Protein AF-A0A2J8WBK5-F1 (afdb_monomer_lite)

Structure (mmCIF, N/CA/C/O backbone):
data_AF-A0A2J8WBK5-F1
#
_entry.id   AF-A0A2J8WBK5-F1
#
loop_
_atom_site.group_PDB
_atom_site.id
_atom_site.type_symbol
_atom_site.label_atom_id
_atom_site.label_alt_id
_atom_site.label_comp_id
_atom_site.label_asym_id
_atom_site.label_entity_id
_atom_site.label_seq_id
_atom_site.pdbx_PDB_ins_code
_atom_site.Cartn_x
_atom_site.Cartn_y
_atom_site.Cartn_z
_atom_site.occupancy
_atom_site.B_iso_or_equiv
_atom_site.auth_seq_id
_atom_site.auth_comp_id
_atom_site.auth_asym_id
_atom_site.auth_atom_id
_atom_site.pdbx_PDB_model_num
ATOM 1 N N . ALA A 1 1 ? 23.455 -4.143 -24.334 1.00 66.00 1 ALA A N 1
ATOM 2 C CA . ALA A 1 1 ? 22.444 -4.029 -23.262 1.00 66.00 1 ALA A CA 1
ATOM 3 C C . ALA A 1 1 ? 21.083 -3.566 -23.797 1.00 66.00 1 ALA A C 1
ATOM 5 O O . ALA A 1 1 ? 20.117 -4.299 -23.649 1.00 66.00 1 ALA A O 1
ATOM 6 N N . THR A 1 2 ? 21.000 -2.435 -24.509 1.00 80.19 2 THR A N 1
ATOM 7 C CA . THR A 1 2 ? 19.739 -1.813 -24.980 1.00 80.19 2 THR A CA 1
ATOM 8 C C . THR A 1 2 ? 18.815 -2.737 -25.782 1.00 80.19 2 THR A C 1
ATOM 10 O O . THR A 1 2 ? 17.613 -2.763 -25.552 1.00 80.19 2 THR A O 1
ATOM 13 N N . LYS A 1 3 ? 19.364 -3.567 -26.679 1.00 88.88 3 LYS A N 1
ATOM 14 C CA . LYS A 1 3 ? 18.557 -4.501 -27.483 1.00 88.88 3 LYS A CA 1
ATOM 15 C C . LYS A 1 3 ? 17.889 -5.600 -26.646 1.00 88.88 3 LYS A C 1
ATOM 17 O O . LYS A 1 3 ? 16.757 -5.962 -26.932 1.00 88.88 3 LYS A O 1
ATOM 22 N N . LEU A 1 4 ? 18.562 -6.106 -25.607 1.00 87.31 4 LEU A N 1
ATOM 23 C CA . LEU A 1 4 ? 17.969 -7.091 -24.692 1.00 87.31 4 LEU A CA 1
ATOM 24 C C . LEU A 1 4 ? 16.871 -6.459 -23.833 1.00 87.31 4 LEU A C 1
ATOM 26 O O . LEU A 1 4 ? 15.866 -7.106 -23.574 1.00 87.31 4 LEU A O 1
ATOM 30 N N . ASN A 1 5 ? 17.046 -5.199 -23.431 1.00 84.56 5 ASN A N 1
ATOM 31 C CA . ASN A 1 5 ? 16.030 -4.467 -22.682 1.00 84.56 5 ASN A CA 1
ATOM 32 C C . ASN A 1 5 ? 14.744 -4.291 -23.518 1.00 84.56 5 ASN A C 1
ATOM 34 O O . ASN A 1 5 ? 13.660 -4.615 -23.055 1.00 84.56 5 ASN A O 1
ATOM 38 N N . ILE A 1 6 ? 14.860 -3.928 -24.798 1.00 90.69 6 ILE A N 1
ATOM 39 C CA . ILE A 1 6 ? 13.693 -3.860 -25.695 1.00 90.69 6 ILE A CA 1
ATOM 40 C C . ILE A 1 6 ? 13.031 -5.239 -25.856 1.00 90.69 6 ILE A C 1
ATOM 42 O O . ILE A 1 6 ? 11.810 -5.352 -25.791 1.00 90.69 6 ILE A O 1
ATOM 46 N N . LEU A 1 7 ? 13.830 -6.298 -26.026 1.00 92.31 7 LEU A N 1
ATOM 47 C CA . LEU A 1 7 ? 13.306 -7.659 -26.167 1.00 92.31 7 LEU A CA 1
ATOM 48 C C . LEU A 1 7 ? 12.566 -8.136 -24.911 1.00 92.31 7 LEU A C 1
ATOM 50 O O . LEU A 1 7 ? 11.526 -8.773 -25.045 1.00 92.31 7 LEU A O 1
ATOM 54 N N . VAL A 1 8 ? 13.059 -7.826 -23.705 1.00 90.81 8 VAL A N 1
ATOM 55 C CA . VAL A 1 8 ? 12.383 -8.233 -22.462 1.00 90.81 8 VAL A CA 1
ATOM 56 C C . VAL A 1 8 ? 11.050 -7.511 -22.298 1.00 90.81 8 VAL A C 1
ATOM 58 O O . VAL A 1 8 ? 10.067 -8.136 -21.908 1.00 90.81 8 VAL A O 1
ATOM 61 N N . GLN A 1 9 ? 10.990 -6.229 -22.668 1.00 92.00 9 GLN A N 1
ATOM 62 C CA . GLN A 1 9 ? 9.743 -5.473 -22.627 1.00 92.00 9 GLN A CA 1
ATOM 63 C C . GLN A 1 9 ? 8.703 -6.047 -23.592 1.00 92.00 9 GLN A C 1
ATOM 65 O O . GLN A 1 9 ? 7.560 -6.263 -23.205 1.00 92.00 9 GLN A O 1
ATOM 70 N N . GLN A 1 10 ? 9.114 -6.374 -24.820 1.00 92.25 10 GLN A N 1
ATOM 71 C CA . GLN A 1 10 ? 8.227 -6.970 -25.822 1.00 92.25 10 GLN A CA 1
ATOM 72 C C . GLN A 1 10 ? 7.771 -8.385 -25.450 1.00 92.25 10 GLN A C 1
ATOM 74 O O . GLN A 1 10 ? 6.619 -8.735 -25.675 1.00 92.25 10 GLN A O 1
ATOM 79 N N . HIS A 1 11 ? 8.662 -9.206 -24.890 1.00 95.31 11 HIS A N 1
ATOM 80 C CA . HIS A 1 11 ? 8.359 -10.604 -24.579 1.00 95.31 11 HIS A CA 1
ATOM 81 C C . HIS A 1 11 ? 7.411 -10.760 -23.381 1.00 95.31 11 HIS A C 1
ATOM 83 O O . HIS A 1 11 ? 6.650 -11.722 -23.325 1.00 95.31 11 HIS A O 1
ATOM 89 N N . PHE A 1 12 ? 7.469 -9.839 -22.416 1.00 93.06 12 PHE A N 1
ATOM 90 C CA . PHE A 1 12 ? 6.688 -9.909 -21.175 1.00 93.06 12 PHE A CA 1
ATOM 91 C C . PHE A 1 12 ? 5.622 -8.817 -21.057 1.00 93.06 12 PHE A C 1
ATOM 93 O O . PHE A 1 12 ? 5.112 -8.596 -19.961 1.00 93.06 12 PHE A O 1
ATOM 100 N N . ASP A 1 13 ? 5.290 -8.139 -22.161 1.00 94.75 13 ASP A N 1
ATOM 101 C CA . ASP A 1 13 ? 4.281 -7.076 -22.178 1.00 94.75 13 ASP A CA 1
ATOM 102 C C . ASP A 1 13 ? 4.541 -5.989 -21.117 1.00 94.75 13 ASP A C 1
ATOM 104 O O . ASP A 1 13 ? 3.637 -5.518 -20.420 1.00 94.75 13 ASP A O 1
ATOM 108 N N . LEU A 1 14 ? 5.807 -5.595 -20.968 1.00 94.31 14 LEU A N 1
ATOM 109 C CA . LEU A 1 14 ? 6.201 -4.586 -19.992 1.00 94.31 14 LEU A CA 1
ATOM 110 C C . LEU A 1 14 ? 6.074 -3.183 -20.581 1.00 94.31 14 LEU A C 1
ATOM 112 O O . LEU A 1 14 ? 6.339 -2.951 -21.760 1.00 94.31 14 LEU A O 1
ATOM 116 N N . ALA A 1 15 ? 5.724 -2.243 -19.717 1.00 92.06 15 ALA A N 1
ATOM 117 C CA . ALA A 1 15 ? 5.858 -0.819 -19.939 1.00 92.06 15 ALA A CA 1
ATOM 118 C C . ALA A 1 15 ? 6.908 -0.235 -18.990 1.00 92.06 15 ALA A C 1
ATOM 120 O O . ALA A 1 15 ? 7.298 -0.863 -18.001 1.00 92.06 15 ALA A O 1
ATOM 121 N N . SER A 1 16 ? 7.356 0.972 -19.319 1.00 92.44 16 SER A N 1
ATOM 122 C CA . SER A 1 16 ? 8.332 1.721 -18.545 1.00 92.44 16 SER A CA 1
ATOM 123 C C . SER A 1 16 ? 7.705 3.001 -18.001 1.00 92.44 16 SER A C 1
ATOM 125 O O . SER A 1 16 ? 7.102 3.763 -18.757 1.00 92.44 16 SER A O 1
ATOM 127 N N . THR A 1 17 ? 7.878 3.246 -16.704 1.00 92.56 17 THR A N 1
ATOM 128 C CA . THR A 1 17 ? 7.559 4.518 -16.052 1.00 92.56 17 THR A CA 1
ATOM 129 C C . THR A 1 17 ? 8.840 5.164 -15.556 1.00 92.56 17 THR A C 1
ATOM 131 O O . THR A 1 17 ? 9.572 4.572 -14.762 1.00 92.56 17 THR A O 1
ATOM 134 N N . THR A 1 18 ? 9.070 6.413 -15.951 1.00 93.56 18 THR A N 1
ATOM 135 C CA . THR A 1 18 ? 10.167 7.225 -15.419 1.00 93.56 18 THR A CA 1
ATOM 136 C C . THR A 1 18 ? 9.657 8.120 -14.300 1.00 93.56 18 THR A C 1
ATOM 138 O O . THR A 1 18 ? 8.820 8.996 -14.520 1.00 93.56 18 THR A O 1
ATOM 141 N N . ILE A 1 19 ? 10.179 7.922 -13.094 1.00 90.31 19 ILE A N 1
ATOM 142 C CA . ILE A 1 19 ? 9.956 8.823 -11.966 1.00 90.31 19 ILE A CA 1
ATOM 143 C C . ILE A 1 19 ? 10.997 9.924 -12.062 1.00 90.31 19 ILE A C 1
ATOM 145 O O . ILE A 1 19 ? 12.185 9.666 -11.886 1.00 90.31 19 ILE A O 1
ATOM 149 N N . THR A 1 20 ? 10.545 11.137 -12.351 1.00 91.31 20 THR A N 1
ATOM 150 C CA . THR A 1 20 ? 11.432 12.285 -12.544 1.00 91.31 20 THR A CA 1
ATOM 151 C C . THR A 1 20 ? 11.586 13.123 -11.285 1.00 91.31 20 THR A C 1
ATOM 153 O O . THR A 1 20 ? 10.698 13.117 -10.430 1.00 91.31 20 THR A O 1
ATOM 156 N N . ASN A 1 21 ? 12.626 13.953 -11.239 1.00 87.44 21 ASN A N 1
ATOM 157 C CA . ASN A 1 21 ? 12.798 14.989 -10.215 1.00 87.44 21 ASN A CA 1
ATOM 158 C C . ASN A 1 21 ? 12.878 14.457 -8.775 1.00 87.44 21 ASN A C 1
ATOM 160 O O . ASN A 1 21 ? 12.369 15.086 -7.847 1.00 87.44 21 ASN A O 1
ATOM 164 N N . ILE A 1 22 ? 13.530 13.311 -8.572 1.00 84.75 22 ILE A N 1
ATOM 165 C CA . ILE A 1 22 ? 13.762 12.762 -7.234 1.00 84.75 22 ILE A CA 1
ATOM 166 C C . ILE A 1 22 ? 14.864 13.591 -6.557 1.00 84.75 22 ILE A C 1
ATOM 168 O O . ILE A 1 22 ? 16.003 13.569 -7.034 1.00 84.75 22 ILE A O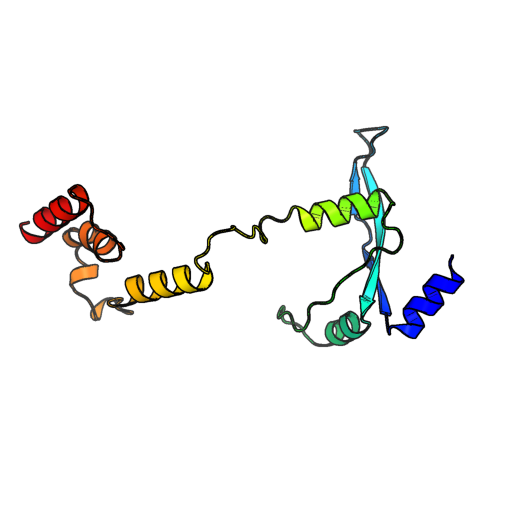 1
ATOM 172 N N . PRO A 1 23 ? 14.571 14.312 -5.456 1.00 82.06 23 PRO A N 1
ATOM 173 C CA . PRO A 1 23 ? 15.565 15.137 -4.788 1.00 82.06 23 PRO A CA 1
ATOM 174 C C . PRO A 1 23 ? 16.519 14.257 -3.978 1.00 82.06 23 PRO A C 1
ATOM 176 O O . PRO A 1 23 ? 16.102 13.526 -3.077 1.00 82.06 23 PRO A O 1
ATOM 179 N N . MET A 1 24 ? 17.816 14.346 -4.263 1.00 76.50 24 MET A N 1
ATOM 180 C CA . MET A 1 24 ? 18.849 13.608 -3.535 1.00 76.50 24 MET A CA 1
ATOM 181 C C . MET A 1 24 ? 19.961 14.545 -3.062 1.00 76.50 24 MET A C 1
ATOM 183 O O . MET A 1 24 ? 20.314 15.510 -3.739 1.00 76.50 24 MET A O 1
ATOM 187 N N . LYS A 1 25 ? 20.528 14.259 -1.882 1.00 73.31 25 LYS A N 1
ATOM 188 C CA . LYS A 1 25 ? 21.745 14.932 -1.404 1.00 73.31 25 LYS A CA 1
ATOM 189 C C . LYS A 1 25 ? 22.966 14.329 -2.098 1.00 73.31 25 LYS A C 1
ATOM 191 O O . LYS A 1 25 ? 23.098 13.103 -2.134 1.00 73.31 25 LYS A O 1
ATOM 196 N N . GLU A 1 26 ? 23.860 15.176 -2.597 1.00 73.69 26 GLU A N 1
ATOM 197 C CA . GLU A 1 26 ? 25.151 14.760 -3.154 1.00 73.69 26 GLU A CA 1
ATOM 198 C C . GLU A 1 26 ? 26.109 14.284 -2.050 1.00 73.69 26 GLU A C 1
ATOM 200 O O . GLU A 1 26 ? 26.203 14.908 -0.994 1.00 73.69 26 GLU A O 1
ATOM 205 N N . GLU A 1 27 ? 26.846 13.185 -2.273 1.00 63.28 27 GLU A N 1
ATOM 206 C CA . GLU A 1 27 ? 27.834 12.697 -1.281 1.00 63.28 27 GLU A CA 1
ATOM 207 C C . GLU A 1 27 ? 29.106 13.540 -1.254 1.00 63.28 27 GLU A C 1
ATOM 209 O O . GLU A 1 27 ? 29.725 13.670 -0.203 1.00 63.28 27 GLU A O 1
ATOM 214 N N . GLN A 1 28 ? 29.510 14.111 -2.392 1.00 60.59 28 GLN A N 1
ATOM 215 C CA . GLN A 1 28 ? 30.766 14.861 -2.467 1.00 60.59 28 GLN A CA 1
ATOM 216 C C . GLN A 1 28 ? 30.604 16.342 -2.103 1.00 60.59 28 GLN A C 1
ATOM 218 O O . GLN A 1 28 ? 31.591 16.995 -1.781 1.00 60.59 28 GLN A O 1
ATOM 223 N N . HI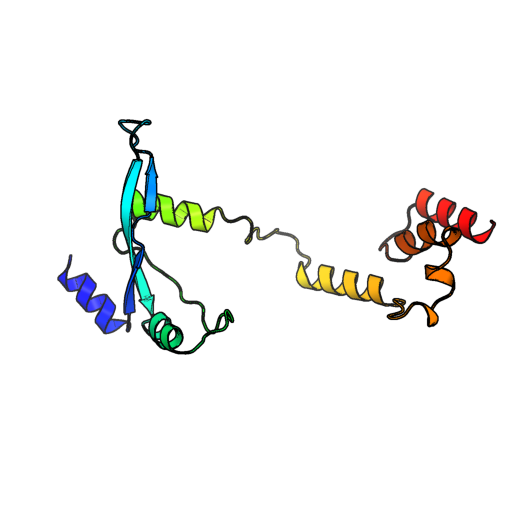S A 1 29 ? 29.373 16.862 -2.068 1.00 56.97 29 HIS A N 1
ATOM 224 C CA . HIS A 1 29 ? 29.075 18.233 -1.655 1.00 56.97 29 HIS A CA 1
ATOM 225 C C . HIS A 1 29 ? 27.722 18.272 -0.935 1.00 56.97 29 HIS A C 1
ATOM 227 O O . HIS A 1 29 ? 26.685 18.508 -1.545 1.00 56.97 29 HIS A O 1
ATOM 233 N N . ALA A 1 30 ? 27.724 18.085 0.388 1.00 56.81 30 ALA A N 1
ATOM 234 C CA . ALA A 1 30 ? 26.510 18.013 1.217 1.00 56.81 30 ALA A CA 1
ATOM 235 C C . ALA A 1 30 ? 25.591 19.260 1.158 1.00 56.81 30 ALA A C 1
ATOM 237 O O . ALA A 1 30 ? 24.481 19.232 1.691 1.00 56.81 30 ALA A O 1
ATOM 238 N N . ASN A 1 31 ? 26.041 20.335 0.501 1.00 62.12 31 ASN A N 1
ATOM 239 C CA . ASN A 1 31 ? 25.308 21.584 0.300 1.00 62.12 31 ASN A CA 1
ATOM 240 C C . ASN A 1 31 ? 24.623 21.677 -1.077 1.00 62.12 31 ASN A C 1
ATOM 242 O O . ASN A 1 31 ? 23.949 22.668 -1.343 1.00 62.12 31 ASN A O 1
ATOM 246 N N . THR A 1 32 ? 24.790 20.682 -1.956 1.00 61.03 32 THR A N 1
ATOM 247 C CA . THR A 1 32 ? 24.152 20.642 -3.278 1.00 61.03 32 THR A CA 1
ATOM 248 C C . THR A 1 32 ? 23.170 19.479 -3.353 1.00 61.03 32 THR A C 1
ATOM 250 O O . THR A 1 32 ? 23.516 18.337 -3.046 1.00 61.03 32 THR A O 1
ATOM 253 N N . SER A 1 33 ? 21.937 19.764 -3.767 1.00 68.81 33 SER A N 1
ATOM 254 C CA . SER A 1 33 ? 20.970 18.744 -4.168 1.00 68.81 33 SER A CA 1
ATOM 255 C C . SER A 1 33 ? 20.913 18.663 -5.685 1.00 68.81 33 SER A C 1
ATOM 257 O O . SER A 1 33 ? 20.910 19.698 -6.354 1.00 68.81 33 SER A O 1
ATOM 259 N N . ALA A 1 34 ? 20.804 17.448 -6.208 1.00 77.00 34 ALA A N 1
ATOM 260 C CA . ALA A 1 34 ? 20.507 17.207 -7.610 1.00 77.00 34 ALA A CA 1
ATOM 261 C C . ALA A 1 34 ? 19.221 16.388 -7.735 1.00 77.00 34 ALA A C 1
ATOM 263 O O . ALA A 1 34 ? 18.849 15.623 -6.838 1.00 77.00 34 ALA A O 1
ATOM 264 N N . ASN A 1 35 ? 18.540 16.602 -8.855 1.00 83.81 35 ASN A N 1
ATOM 265 C CA . ASN A 1 35 ? 17.329 15.895 -9.222 1.00 83.81 35 ASN A CA 1
ATOM 266 C C . ASN A 1 35 ? 17.703 14.752 -10.153 1.00 83.81 35 ASN A C 1
ATOM 268 O O . ASN A 1 35 ? 18.398 14.966 -11.147 1.00 83.81 35 ASN A O 1
ATOM 272 N N . TYR A 1 36 ? 17.229 13.558 -9.823 1.00 85.94 36 TYR A N 1
ATOM 273 C CA . TYR A 1 36 ? 17.496 12.355 -10.596 1.00 85.94 36 TYR A CA 1
ATOM 274 C C . TYR A 1 36 ? 16.205 11.731 -11.104 1.00 85.94 36 TYR A C 1
ATOM 276 O O . TYR A 1 36 ? 15.161 11.813 -10.452 1.00 85.94 36 TYR A O 1
ATOM 284 N N . ASP A 1 37 ? 16.324 11.059 -12.243 1.00 90.50 37 ASP A N 1
ATOM 285 C CA . ASP A 1 37 ? 15.244 10.299 -12.849 1.00 90.50 37 ASP A CA 1
ATOM 286 C C . ASP A 1 37 ? 15.535 8.802 -12.697 1.00 90.50 37 ASP A C 1
ATOM 288 O O . ASP A 1 37 ? 16.674 8.356 -12.866 1.00 90.50 37 ASP A O 1
ATOM 292 N N . VAL A 1 38 ? 14.511 8.021 -12.358 1.00 91.31 38 VAL A N 1
ATOM 293 C CA . VAL A 1 38 ? 14.606 6.564 -12.207 1.00 91.31 38 VAL A CA 1
ATOM 294 C C . VAL A 1 38 ? 13.578 5.897 -13.103 1.00 91.31 38 VAL A C 1
ATOM 296 O O . VAL A 1 38 ? 12.380 6.143 -12.980 1.00 91.31 38 VAL A O 1
ATOM 299 N N . GLU A 1 39 ? 14.053 5.026 -13.987 1.00 92.88 39 GLU A N 1
ATOM 300 C CA . GLU A 1 39 ? 13.218 4.249 -14.898 1.00 92.88 39 GLU A CA 1
ATOM 301 C C . GLU A 1 39 ? 12.849 2.890 -14.281 1.00 92.88 39 GLU A C 1
ATOM 303 O O . GLU A 1 39 ? 13.718 2.136 -13.826 1.00 92.88 39 GLU A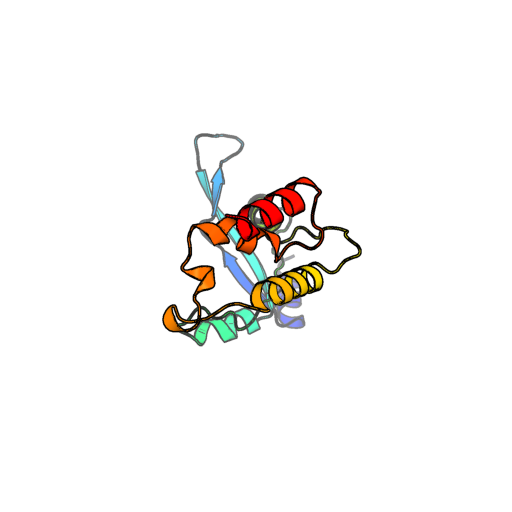 O 1
ATOM 308 N N . LEU A 1 40 ? 11.553 2.573 -14.270 1.00 93.12 40 LEU A N 1
ATOM 309 C CA . LEU A 1 40 ? 10.985 1.352 -13.706 1.00 93.12 40 LEU A CA 1
ATOM 310 C C . LEU A 1 40 ? 10.199 0.580 -14.766 1.00 93.12 40 LEU A C 1
ATOM 312 O O . LEU A 1 40 ? 9.283 1.122 -15.377 1.00 93.12 40 LEU A O 1
ATOM 316 N N . LEU A 1 41 ? 10.483 -0.712 -14.907 1.00 93.25 41 LEU A N 1
ATOM 317 C CA . LEU A 1 41 ? 9.690 -1.635 -15.715 1.00 93.25 41 LEU A CA 1
ATOM 318 C C . LEU A 1 41 ? 8.587 -2.287 -14.880 1.00 93.25 41 LEU A C 1
ATOM 320 O O . LEU A 1 41 ? 8.819 -2.699 -13.743 1.00 93.25 41 LEU A O 1
ATOM 324 N N . HIS A 1 42 ? 7.405 -2.436 -15.465 1.00 93.56 42 HIS A N 1
ATOM 325 C CA . HIS A 1 42 ? 6.255 -3.136 -14.886 1.00 93.56 42 HIS A CA 1
ATOM 326 C C . HIS A 1 42 ? 5.330 -3.640 -15.996 1.00 93.56 42 HIS A C 1
ATOM 328 O O . HIS A 1 42 ? 5.518 -3.308 -17.160 1.00 93.56 42 HIS A O 1
ATOM 334 N N . HIS A 1 43 ? 4.309 -4.432 -15.666 1.00 94.19 43 HIS A N 1
ATOM 335 C CA . HIS A 1 43 ? 3.328 -4.864 -16.667 1.00 94.19 43 HIS A CA 1
ATOM 336 C C . HIS A 1 43 ? 2.599 -3.657 -17.288 1.00 94.19 43 HIS A C 1
ATOM 338 O O . HIS A 1 43 ? 2.279 -2.696 -16.578 1.00 94.19 43 HIS A O 1
ATOM 344 N N . LYS A 1 44 ? 2.320 -3.700 -18.598 1.00 91.06 44 LYS A N 1
ATOM 345 C CA . LYS A 1 44 ? 1.690 -2.591 -19.342 1.00 91.06 44 LYS A CA 1
ATOM 346 C C . LYS A 1 44 ? 0.310 -2.187 -18.820 1.00 91.06 44 LYS A C 1
ATOM 348 O O . LYS A 1 44 ? -0.072 -1.026 -18.951 1.00 91.06 44 LYS A O 1
ATOM 353 N N . ASP A 1 45 ? -0.405 -3.109 -18.179 1.00 87.69 45 ASP A N 1
ATOM 354 C CA . ASP A 1 45 ? -1.746 -2.863 -17.628 1.00 87.69 45 ASP A CA 1
ATOM 355 C C . ASP A 1 45 ? -1.765 -1.763 -16.557 1.00 87.69 45 ASP A C 1
ATOM 357 O O . ASP A 1 45 ? -2.780 -1.087 -16.393 1.00 87.69 45 ASP A O 1
ATOM 361 N N . ALA A 1 46 ? -0.628 -1.487 -15.906 1.00 84.38 46 ALA A N 1
ATOM 362 C CA . ALA A 1 46 ? -0.498 -0.353 -14.991 1.00 84.38 46 ALA A CA 1
ATOM 363 C C . ALA A 1 46 ? -0.824 1.000 -15.655 1.00 84.38 46 ALA A C 1
ATOM 365 O O . ALA A 1 46 ? -1.271 1.926 -14.983 1.00 84.38 46 ALA A O 1
ATOM 366 N N . HIS A 1 47 ? -0.634 1.122 -16.972 1.00 86.00 47 HIS A N 1
ATOM 367 C CA . HIS A 1 47 ? -0.996 2.321 -17.730 1.00 86.00 47 HIS A CA 1
ATOM 368 C C . HIS A 1 47 ? -2.406 2.281 -18.319 1.00 86.00 47 HIS A C 1
ATOM 370 O O . HIS A 1 47 ? -2.940 3.327 -18.681 1.00 86.00 47 HIS A O 1
ATOM 376 N N . VAL A 1 48 ? -3.027 1.104 -18.411 1.00 80.06 48 VAL A N 1
ATOM 377 C CA . VAL A 1 48 ? -4.396 0.960 -18.930 1.00 80.06 48 VAL A CA 1
ATOM 378 C C . VAL A 1 48 ? -5.401 1.559 -17.947 1.00 80.06 48 VAL A C 1
ATOM 380 O O . VAL A 1 48 ? -6.349 2.232 -18.355 1.00 80.06 48 VAL A O 1
ATOM 383 N N . ASP A 1 49 ? -5.159 1.363 -16.652 1.00 64.69 49 ASP A N 1
ATOM 384 C CA . ASP A 1 49 ? -6.017 1.872 -15.581 1.00 64.69 49 ASP A CA 1
ATOM 385 C C . ASP A 1 49 ? -5.829 3.374 -15.313 1.00 64.69 49 ASP A C 1
ATOM 387 O O . ASP A 1 49 ? -6.758 4.035 -14.847 1.00 64.69 49 ASP A O 1
ATOM 391 N N . PHE A 1 50 ? -4.677 3.949 -15.680 1.00 62.72 50 PHE A N 1
ATOM 392 C CA . PHE A 1 50 ? -4.383 5.379 -15.499 1.00 62.72 50 PHE A CA 1
ATOM 393 C C . PHE A 1 50 ? -5.381 6.297 -16.230 1.00 62.72 50 PHE A C 1
ATOM 395 O O . PHE A 1 50 ? -5.631 7.420 -15.803 1.00 62.72 50 PHE A O 1
ATOM 402 N N . LEU A 1 51 ? -5.996 5.816 -17.313 1.00 60.03 51 LEU A N 1
ATOM 403 C CA . LEU A 1 51 ? -6.940 6.587 -18.124 1.00 60.03 51 LEU A CA 1
ATOM 404 C C . LEU A 1 51 ? -8.391 6.543 -17.605 1.00 60.03 51 LEU A C 1
ATOM 406 O O . LEU A 1 51 ? -9.265 7.128 -18.243 1.00 60.03 51 LEU A O 1
ATOM 410 N N . LYS A 1 52 ? -8.683 5.828 -16.504 1.00 59.81 52 LYS A N 1
ATOM 411 C CA . LYS A 1 52 ? -10.061 5.416 -16.174 1.00 59.81 52 LYS A CA 1
ATOM 412 C C . LYS A 1 52 ? -10.760 6.072 -14.976 1.00 59.81 52 LYS A C 1
ATOM 414 O O . LYS A 1 52 ? -11.964 5.845 -14.874 1.00 59.81 52 LYS A O 1
ATOM 419 N N . SER A 1 53 ? -10.149 6.878 -14.095 1.00 53.19 53 SER A N 1
ATOM 420 C CA . SER A 1 53 ? -10.953 7.438 -12.981 1.00 53.19 53 SER A CA 1
ATOM 421 C C . SER A 1 53 ? -10.454 8.710 -12.290 1.00 53.19 53 SER A C 1
ATOM 423 O O . SER A 1 53 ? -9.293 8.806 -11.907 1.00 53.19 53 SER A O 1
ATOM 425 N N . GLU A 1 54 ? -11.405 9.603 -11.988 1.00 55.75 54 GLU A N 1
ATOM 426 C CA . GLU A 1 54 ? -11.289 10.794 -11.123 1.00 55.75 54 GLU A CA 1
ATOM 427 C C . GLU A 1 54 ? -11.434 10.489 -9.608 1.00 55.75 54 GLU A C 1
ATOM 429 O O . GLU A 1 54 ? -11.630 11.398 -8.803 1.00 55.75 54 GLU A O 1
ATOM 434 N N . LEU A 1 55 ? -11.338 9.222 -9.174 1.00 48.91 55 LEU A N 1
ATOM 435 C CA . LEU A 1 55 ? -11.424 8.846 -7.756 1.00 48.91 55 LEU A CA 1
ATOM 436 C C . LEU A 1 55 ? -10.334 7.828 -7.387 1.00 48.91 55 LEU A C 1
ATOM 438 O O . LEU A 1 55 ? -10.196 6.804 -8.045 1.00 48.91 55 LEU A O 1
ATOM 442 N N . HIS A 1 56 ? -9.583 8.110 -6.319 1.00 54.03 56 HIS A N 1
ATOM 443 C CA . HIS A 1 56 ? -8.423 7.357 -5.814 1.00 54.03 56 HIS A CA 1
ATOM 444 C C . HIS A 1 56 ? -8.757 5.951 -5.253 1.00 54.03 56 HIS A C 1
ATOM 446 O O . HIS A 1 56 ? -8.411 5.635 -4.115 1.00 54.03 56 HIS A O 1
ATOM 452 N N . TYR A 1 57 ? -9.430 5.087 -6.012 1.00 63.53 57 TYR A N 1
ATOM 453 C CA . TYR A 1 57 ? -9.511 3.656 -5.707 1.00 63.53 57 TYR A CA 1
ATOM 454 C C . TYR A 1 57 ? -8.389 2.921 -6.445 1.00 63.53 57 TYR A C 1
ATOM 456 O O . TYR A 1 57 ? -8.243 3.052 -7.656 1.00 63.53 57 TYR A O 1
ATOM 464 N N . CYS A 1 58 ? -7.585 2.141 -5.720 1.00 66.44 58 CYS A N 1
ATOM 465 C CA . CYS A 1 58 ? -6.575 1.281 -6.335 1.00 66.44 58 CYS A CA 1
ATOM 466 C C . CYS A 1 58 ? -7.278 0.157 -7.115 1.00 66.44 58 CYS A C 1
ATOM 468 O O . CYS A 1 58 ? -7.836 -0.756 -6.507 1.00 66.44 58 CYS A O 1
ATOM 470 N N . THR A 1 59 ? -7.277 0.237 -8.448 1.00 72.94 59 THR A N 1
ATOM 471 C CA . THR A 1 59 ? -7.860 -0.784 -9.340 1.00 72.94 59 THR A CA 1
ATOM 472 C C . THR A 1 59 ? -6.889 -1.923 -9.650 1.00 72.94 59 THR A C 1
ATOM 474 O O . THR A 1 59 ? -7.322 -3.005 -10.037 1.00 72.94 59 THR A O 1
ATOM 477 N N . GLY A 1 60 ? -5.589 -1.711 -9.423 1.00 73.06 60 GLY A N 1
ATOM 478 C CA . GLY A 1 60 ? -4.544 -2.702 -9.651 1.00 73.06 60 GLY A CA 1
ATOM 479 C C . GLY A 1 60 ? -3.211 -2.305 -9.017 1.00 73.06 60 GLY A C 1
ATOM 480 O O . GLY A 1 60 ? -2.876 -1.126 -8.917 1.00 73.06 60 GLY A O 1
ATOM 481 N N . ALA A 1 61 ? -2.438 -3.307 -8.594 1.00 82.19 61 ALA A N 1
ATOM 482 C CA . ALA A 1 61 ? -1.088 -3.141 -8.066 1.00 82.19 61 ALA A CA 1
ATOM 483 C C . ALA A 1 61 ? -0.126 -4.045 -8.842 1.00 82.19 61 ALA A C 1
ATOM 485 O O . ALA A 1 61 ? -0.324 -5.258 -8.926 1.00 82.19 61 ALA A O 1
ATOM 486 N N . TYR A 1 62 ? 0.929 -3.451 -9.394 1.00 86.38 62 TYR A N 1
ATOM 487 C CA . TYR A 1 62 ? 1.866 -4.132 -10.280 1.00 86.38 62 TYR A CA 1
ATOM 488 C C . TYR A 1 62 ? 3.267 -4.111 -9.676 1.00 86.38 62 TYR A C 1
ATOM 490 O O . TYR A 1 62 ? 3.705 -3.106 -9.116 1.00 86.38 62 TYR A O 1
ATOM 498 N N . ARG A 1 63 ? 3.977 -5.239 -9.777 1.00 88.69 63 ARG A N 1
ATOM 499 C CA . ARG A 1 63 ? 5.386 -5.310 -9.371 1.00 88.69 63 ARG A CA 1
ATOM 500 C C . ARG A 1 63 ? 6.230 -4.454 -10.315 1.00 88.69 63 ARG A C 1
ATOM 502 O O . ARG A 1 63 ? 5.987 -4.455 -11.520 1.00 88.69 63 ARG A O 1
ATOM 509 N N . ILE A 1 64 ? 7.229 -3.781 -9.752 1.00 91.38 64 ILE A N 1
ATOM 510 C CA . ILE A 1 64 ? 8.173 -2.924 -10.474 1.00 91.38 64 ILE A CA 1
ATOM 511 C C . ILE A 1 64 ? 9.587 -3.513 -10.431 1.00 91.38 64 ILE A C 1
ATOM 513 O O . ILE A 1 64 ? 9.947 -4.213 -9.483 1.00 91.38 64 ILE A O 1
ATOM 517 N N . SER A 1 65 ? 10.401 -3.199 -11.436 1.00 91.31 65 SER A N 1
ATOM 518 C CA . SER A 1 65 ? 11.830 -3.511 -11.480 1.00 91.31 65 SER A CA 1
ATOM 519 C C . SER A 1 65 ? 12.607 -2.309 -12.027 1.00 91.31 65 SER A C 1
ATOM 521 O O . SER A 1 65 ? 12.320 -1.883 -13.146 1.00 91.31 65 SER A O 1
ATOM 523 N N . PRO A 1 66 ? 13.566 -1.730 -11.279 1.00 92.00 66 PRO A N 1
ATOM 524 C CA . PRO A 1 66 ?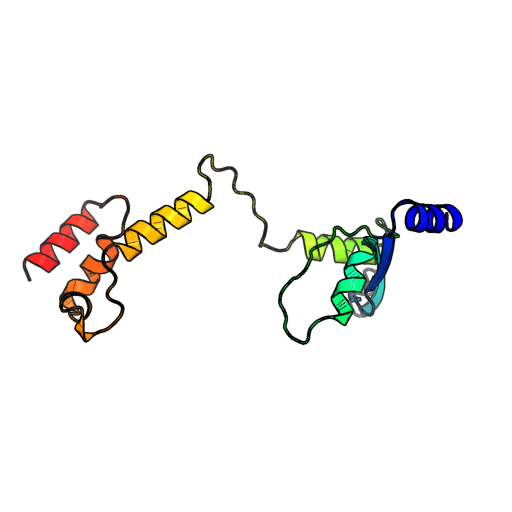 14.399 -0.652 -11.802 1.00 92.00 66 PRO A CA 1
ATOM 525 C C . PRO A 1 66 ? 15.237 -1.119 -12.990 1.00 92.00 66 PRO A C 1
ATOM 527 O O . PRO A 1 66 ? 15.852 -2.183 -12.932 1.00 92.00 66 PRO A O 1
ATOM 530 N N . VAL A 1 67 ? 15.303 -0.307 -14.047 1.00 89.44 67 VAL A N 1
ATOM 531 C CA . VAL A 1 67 ? 16.126 -0.609 -15.232 1.00 89.44 67 VAL A CA 1
ATOM 532 C C . VAL A 1 67 ? 17.612 -0.654 -14.875 1.00 89.44 67 VAL A C 1
ATOM 534 O O . VAL A 1 67 ? 18.335 -1.525 -15.360 1.00 89.44 67 VAL A O 1
ATOM 537 N N . ASP A 1 68 ? 18.056 0.244 -13.991 1.00 89.62 68 ASP A N 1
ATOM 538 C CA . ASP A 1 68 ? 19.415 0.264 -13.452 1.00 89.62 68 ASP A CA 1
ATOM 539 C C . ASP A 1 68 ? 19.406 0.101 -11.927 1.00 89.62 68 ASP A C 1
ATOM 541 O O . ASP A 1 68 ? 19.494 1.066 -11.165 1.00 89.62 68 ASP A O 1
ATOM 545 N N . VAL A 1 69 ? 19.305 -1.154 -11.485 1.00 85.12 69 VAL A N 1
ATOM 546 C CA . VAL A 1 69 ? 19.212 -1.544 -10.067 1.00 85.12 69 VAL A CA 1
ATOM 547 C C . VAL A 1 69 ? 20.395 -1.044 -9.231 1.00 85.12 69 VAL A C 1
ATOM 549 O O . VAL A 1 69 ? 20.217 -0.729 -8.058 1.00 85.12 69 VAL A O 1
ATOM 552 N N . ASN A 1 70 ? 21.587 -0.937 -9.824 1.00 86.75 70 ASN A N 1
ATOM 553 C CA . ASN A 1 70 ? 22.807 -0.558 -9.105 1.00 86.75 70 ASN A CA 1
ATOM 554 C C . ASN A 1 70 ? 23.063 0.953 -9.117 1.00 86.75 70 ASN A C 1
ATOM 556 O O . ASN A 1 70 ? 23.968 1.429 -8.429 1.00 86.75 70 ASN A O 1
ATOM 560 N N . SER A 1 71 ? 22.283 1.722 -9.879 1.00 89.00 71 SER A N 1
ATOM 561 C CA . SER A 1 71 ? 22.374 3.176 -9.841 1.00 89.00 71 SER A CA 1
ATOM 562 C C . SER A 1 71 ? 22.014 3.699 -8.451 1.00 89.00 71 SER A C 1
ATOM 564 O O . SER A 1 71 ? 21.078 3.234 -7.791 1.00 89.00 71 SER A O 1
ATOM 566 N N . ARG A 1 72 ? 22.753 4.714 -8.004 1.00 86.31 72 ARG A N 1
ATOM 567 C CA . ARG A 1 72 ? 22.479 5.402 -6.741 1.00 86.31 72 ARG A CA 1
ATOM 568 C C . ARG A 1 72 ? 21.040 5.945 -6.670 1.00 86.31 72 ARG A C 1
ATOM 570 O O . ARG A 1 72 ? 20.408 5.712 -5.642 1.00 86.31 72 ARG A O 1
ATOM 577 N N . PRO A 1 73 ? 20.480 6.584 -7.720 1.00 88.12 73 PRO A N 1
ATOM 578 C CA . PRO A 1 73 ? 19.080 7.004 -7.716 1.00 88.12 73 PRO A CA 1
ATOM 579 C C . PRO A 1 73 ? 18.094 5.859 -7.477 1.00 88.12 73 PRO A C 1
ATOM 581 O O . PRO A 1 73 ? 17.242 5.960 -6.593 1.00 88.12 73 PRO A O 1
ATOM 584 N N . SER A 1 74 ? 18.256 4.734 -8.180 1.00 89.06 74 SER A N 1
ATOM 585 C CA . SER A 1 74 ? 17.388 3.563 -7.997 1.00 89.06 74 SER A CA 1
ATOM 586 C C . SER A 1 74 ? 17.560 2.929 -6.619 1.00 89.06 74 SER A C 1
ATOM 588 O O . SER A 1 74 ? 16.578 2.531 -5.996 1.00 89.06 74 SER A O 1
ATOM 590 N N . SER A 1 75 ? 18.787 2.882 -6.101 1.00 88.19 75 SER A N 1
ATOM 591 C CA . SER A 1 75 ? 19.084 2.373 -4.757 1.00 88.19 75 SER A CA 1
ATOM 592 C C . SER A 1 75 ? 18.445 3.236 -3.668 1.00 88.19 75 SER A C 1
ATOM 594 O O . SER A 1 75 ? 17.857 2.717 -2.723 1.00 88.19 75 SER A O 1
ATOM 596 N N . CYS A 1 76 ? 18.517 4.563 -3.785 1.00 85.75 76 CYS A N 1
ATOM 597 C CA . CYS A 1 76 ? 17.872 5.460 -2.830 1.00 85.75 76 CYS A CA 1
ATOM 598 C C . CYS A 1 76 ? 16.346 5.350 -2.894 1.00 85.75 76 CYS A C 1
ATOM 600 O O . CYS A 1 76 ? 15.706 5.261 -1.847 1.00 85.75 76 CYS A O 1
ATOM 602 N N . LEU A 1 77 ? 15.770 5.288 -4.099 1.00 85.12 77 LEU A N 1
ATOM 603 C CA . LEU A 1 77 ? 14.330 5.131 -4.277 1.00 85.12 77 LEU A CA 1
ATOM 604 C C . LEU A 1 77 ? 13.823 3.788 -3.724 1.00 85.12 77 LEU A C 1
ATOM 606 O O . LEU A 1 77 ? 12.863 3.759 -2.959 1.00 85.12 77 LEU A O 1
ATOM 610 N N . THR A 1 78 ? 14.473 2.675 -4.068 1.00 86.75 78 THR A N 1
ATOM 611 C CA . THR A 1 78 ? 14.076 1.337 -3.592 1.00 86.75 78 THR A CA 1
ATOM 612 C C . THR A 1 78 ? 14.203 1.211 -2.078 1.00 86.75 78 THR A C 1
ATOM 614 O O . THR A 1 78 ? 13.277 0.724 -1.436 1.00 86.75 78 THR A O 1
ATOM 617 N N . ASN A 1 79 ? 15.281 1.721 -1.476 1.00 85.06 79 ASN A N 1
ATOM 618 C CA . ASN A 1 79 ? 15.424 1.738 -0.020 1.00 85.06 79 ASN A CA 1
ATOM 619 C C . ASN A 1 79 ? 14.375 2.618 0.665 1.00 85.06 79 ASN A C 1
ATOM 621 O O . ASN A 1 79 ? 13.881 2.252 1.728 1.00 85.06 79 ASN A O 1
ATOM 625 N N . PHE A 1 80 ? 14.013 3.764 0.084 1.00 83.94 80 PHE A N 1
ATOM 626 C CA . PHE A 1 80 ? 12.934 4.593 0.621 1.00 83.94 80 PHE A CA 1
ATOM 627 C C . PHE A 1 80 ? 11.602 3.827 0.653 1.00 83.94 80 PHE A C 1
ATOM 629 O O . PHE A 1 80 ? 10.926 3.828 1.678 1.00 83.94 80 PHE A O 1
ATOM 636 N N . LEU A 1 81 ? 11.269 3.113 -0.429 1.00 81.50 81 LEU A N 1
ATOM 637 C CA . LEU A 1 81 ? 10.050 2.300 -0.515 1.00 81.50 81 LEU A CA 1
ATOM 638 C C . LEU A 1 81 ? 10.068 1.091 0.435 1.00 81.50 81 LEU A C 1
ATOM 640 O O . LEU A 1 81 ? 9.035 0.742 0.999 1.00 81.50 81 LEU A O 1
ATOM 644 N N . LEU A 1 82 ? 11.225 0.449 0.622 1.00 78.44 82 LEU A N 1
ATOM 645 C CA . LEU A 1 82 ? 11.373 -0.732 1.483 1.00 78.44 82 LEU A CA 1
ATOM 646 C C . LEU A 1 82 ? 11.392 -0.401 2.980 1.00 78.44 82 LEU A C 1
ATOM 648 O O . LEU A 1 82 ? 11.002 -1.236 3.791 1.00 78.44 82 LEU A O 1
ATOM 652 N N . ASN A 1 83 ? 11.825 0.804 3.355 1.00 71.38 83 ASN A N 1
ATOM 653 C CA . ASN A 1 83 ? 11.833 1.260 4.747 1.00 71.38 83 ASN A CA 1
ATOM 654 C C . ASN A 1 83 ? 10.466 1.785 5.224 1.00 71.38 83 ASN A C 1
ATOM 656 O O . ASN A 1 83 ? 10.361 2.296 6.342 1.00 71.38 83 ASN A O 1
ATOM 660 N N . ASP A 1 84 ? 9.418 1.665 4.405 1.00 59.69 84 ASP A N 1
ATOM 661 C CA . ASP A 1 84 ? 8.060 2.024 4.794 1.00 59.69 84 ASP A CA 1
ATOM 662 C C . ASP A 1 84 ? 7.569 1.113 5.951 1.00 59.69 84 ASP A C 1
ATOM 664 O O . ASP A 1 84 ? 7.545 -0.114 5.807 1.00 59.69 84 ASP A O 1
ATOM 668 N N . PRO A 1 85 ? 7.152 1.670 7.109 1.00 51.03 85 PRO A N 1
ATOM 669 C CA . PRO A 1 85 ? 6.743 0.904 8.292 1.00 51.03 85 PRO A CA 1
ATOM 670 C C . PRO A 1 85 ? 5.554 -0.047 8.096 1.00 51.03 85 PRO A C 1
ATOM 672 O O . PRO A 1 85 ? 5.230 -0.804 9.013 1.00 51.03 85 PRO A O 1
ATOM 675 N N . ARG A 1 86 ? 4.870 0.002 6.947 1.00 52.22 86 ARG A N 1
ATOM 676 C CA . ARG A 1 86 ? 3.617 -0.723 6.693 1.00 52.22 86 ARG A CA 1
ATOM 677 C C . ARG A 1 86 ? 3.752 -2.245 6.579 1.00 52.22 86 ARG A C 1
ATOM 679 O O . ARG A 1 86 ? 2.728 -2.920 6.608 1.00 52.22 86 ARG A O 1
ATOM 686 N N . TYR A 1 87 ? 4.963 -2.799 6.475 1.00 45.25 87 TYR A N 1
ATOM 687 C CA . TYR A 1 87 ? 5.174 -4.244 6.303 1.00 45.25 87 TYR A CA 1
ATOM 688 C C . TYR A 1 87 ? 6.184 -4.819 7.306 1.00 45.25 87 TYR A C 1
ATOM 690 O O . TYR A 1 87 ? 7.240 -5.335 6.951 1.00 45.25 87 TYR A O 1
ATOM 698 N N . LYS A 1 88 ? 5.856 -4.756 8.600 1.00 49.81 88 LYS A N 1
ATOM 699 C CA . LYS A 1 88 ? 6.506 -5.615 9.599 1.00 49.81 88 LYS A CA 1
ATOM 700 C C . LYS A 1 88 ? 5.710 -6.915 9.703 1.00 49.81 88 LYS A C 1
ATOM 702 O O . LYS A 1 88 ? 4.630 -6.925 10.285 1.00 49.81 88 LYS A O 1
ATOM 707 N N . ILE A 1 89 ? 6.227 -7.992 9.112 1.00 52.09 89 ILE A N 1
ATOM 708 C CA . ILE A 1 89 ? 5.737 -9.351 9.373 1.00 52.09 89 ILE A CA 1
ATOM 709 C C . ILE A 1 89 ? 6.214 -9.710 10.783 1.00 52.09 89 ILE A C 1
ATOM 711 O O . ILE A 1 89 ? 7.386 -10.028 10.981 1.00 52.09 89 ILE A O 1
ATOM 715 N N . ASP A 1 90 ? 5.334 -9.574 11.772 1.00 53.28 90 ASP A N 1
ATOM 716 C CA . ASP A 1 90 ? 5.575 -10.123 13.103 1.00 53.28 90 ASP A CA 1
ATOM 717 C C . ASP A 1 90 ? 5.462 -11.654 13.031 1.00 53.28 90 ASP A C 1
ATOM 719 O O . ASP A 1 90 ? 4.504 -12.186 12.474 1.00 53.28 90 ASP A O 1
ATOM 723 N N . GLY A 1 91 ? 6.470 -12.359 13.543 1.00 53.84 91 GLY A N 1
ATOM 724 C CA . GLY A 1 91 ? 6.597 -13.820 13.494 1.00 53.84 91 GLY A CA 1
ATOM 725 C C . GLY A 1 91 ? 5.745 -14.548 14.536 1.00 53.84 91 GLY A C 1
ATOM 726 O O . GLY A 1 91 ? 6.128 -15.626 14.991 1.00 53.84 91 GLY A O 1
ATOM 727 N N . SER A 1 92 ? 4.631 -13.954 14.959 1.00 56.38 92 SER A N 1
ATOM 728 C CA . SER A 1 92 ? 3.684 -14.573 15.879 1.00 56.38 92 SER A CA 1
ATOM 729 C C . SER A 1 92 ? 2.888 -15.678 15.167 1.00 56.38 92 SER A C 1
ATOM 731 O O . SER A 1 92 ? 2.487 -15.548 14.013 1.00 56.38 92 SER A O 1
ATOM 733 N N . LEU A 1 93 ? 2.687 -16.812 15.854 1.00 56.75 93 LEU A N 1
ATOM 734 C CA . LEU A 1 93 ? 1.905 -17.950 15.340 1.00 56.75 93 LEU A CA 1
ATOM 735 C C . LEU A 1 93 ? 0.402 -17.620 15.224 1.00 56.75 93 LEU A C 1
ATOM 737 O O . LEU A 1 93 ? -0.334 -18.318 14.529 1.00 56.75 93 LEU A O 1
ATOM 741 N N . GLU A 1 94 ? -0.051 -16.570 15.9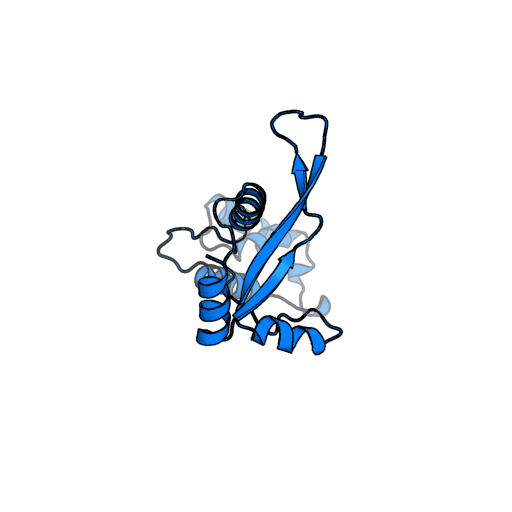14 1.00 57.38 94 GLU A N 1
ATOM 742 C CA . GLU A 1 94 ? -1.401 -16.023 15.800 1.00 57.38 94 GLU A CA 1
ATOM 743 C C . GLU A 1 94 ? -1.488 -15.061 14.619 1.00 57.38 94 GLU A C 1
ATOM 745 O O . GLU A 1 94 ? -0.748 -14.084 14.539 1.00 57.38 94 GLU A O 1
ATOM 750 N N . VAL A 1 95 ? -2.440 -15.303 13.718 1.00 74.19 95 VAL A N 1
ATOM 751 C CA . VAL A 1 95 ? -2.692 -14.422 12.576 1.00 74.19 95 VAL A CA 1
ATOM 752 C C . VAL A 1 95 ? -3.173 -13.058 13.103 1.00 74.19 95 VAL A C 1
ATOM 754 O O . VAL A 1 95 ? -4.256 -13.001 13.693 1.00 74.19 95 VAL A O 1
ATOM 757 N N . PRO A 1 96 ? -2.452 -11.940 12.860 1.00 74.25 96 PRO A N 1
ATOM 758 C CA . PRO A 1 96 ? -2.830 -10.621 13.383 1.00 74.25 96 PRO A CA 1
ATOM 759 C C . PRO A 1 96 ? -4.257 -10.190 13.011 1.00 74.25 96 PRO A C 1
ATOM 761 O O . PRO A 1 96 ? -4.914 -9.480 13.771 1.00 74.25 96 PRO A O 1
ATOM 764 N N . LEU A 1 97 ? -4.754 -10.656 11.858 1.00 76.62 97 LEU A N 1
ATOM 765 C CA . LEU A 1 97 ? -6.126 -10.433 11.405 1.00 76.62 97 LEU A CA 1
ATOM 766 C C . LEU A 1 97 ? -7.171 -11.118 12.299 1.00 76.62 97 LEU A C 1
ATOM 768 O O . LEU A 1 97 ? -8.191 -10.502 12.598 1.00 76.62 97 LEU A O 1
ATOM 772 N N . GLU A 1 98 ? -6.928 -12.354 12.747 1.00 75.12 98 GLU A N 1
ATOM 773 C CA . GLU A 1 98 ? -7.858 -13.051 13.648 1.00 75.12 98 GLU A CA 1
ATOM 774 C C . GLU A 1 98 ? -7.864 -12.390 15.027 1.00 75.12 98 GLU A C 1
ATOM 776 O O . GLU A 1 98 ? -8.933 -12.120 15.564 1.00 75.12 98 GLU A O 1
ATOM 781 N N . ARG A 1 99 ? -6.699 -11.973 15.541 1.00 75.50 99 ARG A N 1
ATOM 782 C CA . ARG A 1 99 ? -6.638 -11.200 16.790 1.00 75.50 99 ARG A CA 1
ATOM 783 C C . ARG A 1 99 ? -7.399 -9.876 16.686 1.00 75.50 99 ARG A C 1
ATOM 785 O O . ARG A 1 99 ? -8.133 -9.515 17.601 1.00 75.50 99 ARG A O 1
ATOM 792 N N . AL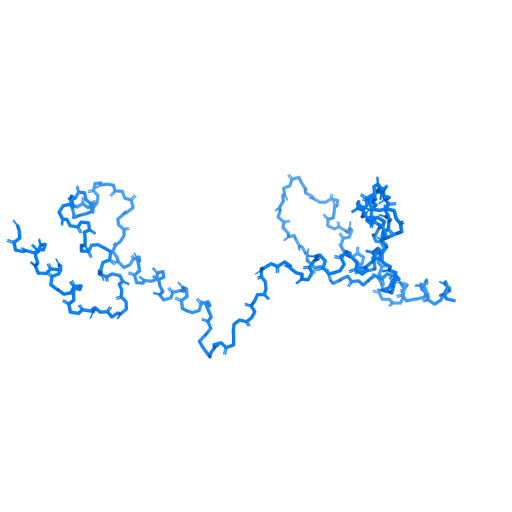A A 1 100 ? -7.252 -9.146 15.579 1.00 79.75 100 ALA A N 1
ATOM 793 C CA . ALA A 1 100 ? -7.993 -7.905 15.356 1.00 79.75 100 ALA A CA 1
ATOM 794 C C . ALA A 1 100 ? -9.511 -8.147 15.279 1.00 79.75 100 ALA A C 1
ATOM 796 O O . ALA A 1 100 ? -10.291 -7.383 15.848 1.00 79.75 100 ALA A O 1
ATOM 797 N N . LYS A 1 101 ? -9.933 -9.227 14.615 1.00 80.25 101 LYS A N 1
ATOM 798 C CA . LYS A 1 101 ? -11.336 -9.639 14.517 1.00 80.25 101 LYS A CA 1
ATOM 799 C C . LYS A 1 101 ? -11.920 -10.029 15.877 1.00 80.25 101 LYS A C 1
ATOM 801 O O . LYS A 1 101 ? -13.007 -9.562 16.207 1.00 80.25 101 LYS A O 1
ATOM 806 N N . ASP A 1 102 ? -11.191 -10.794 16.684 1.00 81.25 102 ASP A N 1
ATOM 807 C CA . ASP A 1 102 ? -11.611 -11.181 18.035 1.00 81.25 102 ASP A CA 1
ATOM 808 C C . ASP A 1 102 ? -11.729 -9.970 18.965 1.00 81.25 102 ASP A C 1
ATOM 810 O O . ASP A 1 102 ? -12.655 -9.879 19.770 1.00 81.25 102 ASP A O 1
ATOM 814 N N . GLN A 1 103 ? -10.820 -9.001 18.836 1.00 80.19 103 GLN A N 1
ATOM 815 C CA . GLN A 1 103 ? -10.904 -7.734 19.564 1.00 80.19 103 GLN A CA 1
ATOM 816 C C . GLN A 1 103 ? -12.145 -6.936 19.147 1.00 80.19 103 GLN A C 1
ATOM 818 O O . GLN A 1 103 ? -12.890 -6.468 20.006 1.00 80.19 103 GLN A O 1
ATOM 823 N N . LEU A 1 104 ? -12.431 -6.826 17.847 1.00 84.19 104 LEU A N 1
ATOM 824 C CA . LEU A 1 104 ? -13.642 -6.152 17.370 1.00 84.19 104 LEU A CA 1
ATOM 825 C C . LEU A 1 104 ? -14.918 -6.842 17.866 1.00 84.19 104 LEU A C 1
ATOM 827 O O . LEU A 1 104 ? -15.828 -6.159 18.329 1.00 84.19 104 LEU A O 1
ATOM 831 N N . GLU A 1 105 ? -14.984 -8.172 17.822 1.00 84.00 105 GLU A N 1
ATOM 832 C CA . GLU A 1 105 ? -16.124 -8.946 18.329 1.00 84.00 105 GLU A CA 1
ATOM 833 C C . GLU A 1 105 ? -16.365 -8.659 19.818 1.00 84.00 105 GLU A C 1
ATOM 835 O O . GLU A 1 105 ? -17.464 -8.257 20.204 1.00 84.00 105 GLU A O 1
ATOM 840 N N . LYS A 1 106 ? -15.313 -8.724 20.643 1.00 82.19 106 LYS A N 1
ATOM 841 C CA . LYS A 1 106 ? -15.366 -8.405 22.080 1.00 82.19 106 LYS A CA 1
ATOM 842 C C . LYS A 1 106 ? -15.849 -6.980 22.344 1.00 82.19 106 LYS A C 1
ATOM 844 O O . LYS A 1 106 ? -16.750 -6.782 23.159 1.00 82.19 106 LYS A O 1
ATOM 849 N N . HIS A 1 107 ? -15.274 -6.002 21.646 1.00 81.50 107 HIS A N 1
ATOM 850 C CA . HIS A 1 107 ? -15.584 -4.584 21.828 1.00 81.50 107 HIS A CA 1
ATOM 851 C C . HIS A 1 107 ? -16.971 -4.187 21.306 1.00 81.50 107 HIS A C 1
ATOM 853 O O . HIS A 1 107 ? -17.510 -3.167 21.730 1.00 81.50 107 HIS A O 1
ATOM 859 N N . THR A 1 108 ? -17.569 -4.982 20.415 1.00 84.12 108 THR A N 1
ATOM 860 C CA . THR A 1 108 ? -18.877 -4.678 19.812 1.00 84.12 108 THR A CA 1
ATOM 861 C C . THR A 1 108 ? -20.031 -5.516 20.358 1.00 84.12 108 THR A C 1
ATOM 863 O O . THR A 1 108 ? -21.181 -5.231 20.024 1.00 84.12 108 THR A O 1
ATOM 866 N N . ARG A 1 109 ? -19.778 -6.480 21.261 1.00 83.12 109 ARG A N 1
ATOM 867 C CA . ARG A 1 109 ? -20.830 -7.308 21.888 1.00 83.12 109 ARG A CA 1
ATOM 868 C C . ARG A 1 109 ? -21.951 -6.498 22.546 1.00 83.12 109 ARG A C 1
ATOM 870 O O . ARG A 1 109 ? -23.103 -6.924 22.527 1.00 83.12 109 ARG A O 1
ATOM 877 N N . TYR A 1 110 ? -21.635 -5.332 23.105 1.00 79.69 110 TYR A N 1
ATOM 878 C CA . TYR A 1 110 ? -22.630 -4.376 23.587 1.00 79.69 110 TYR A CA 1
ATOM 879 C C . TYR A 1 110 ? -22.165 -2.946 23.283 1.00 79.69 110 TYR A C 1
ATOM 881 O O . TYR A 1 110 ? -21.507 -2.308 24.103 1.00 79.69 110 TYR A O 1
ATOM 889 N N . TRP A 1 111 ? -22.492 -2.457 22.079 1.00 82.44 111 TRP A N 1
ATOM 890 C CA . TRP A 1 111 ? -22.077 -1.138 21.579 1.00 82.44 111 TRP A CA 1
ATOM 891 C C . TRP A 1 111 ? -23.254 -0.342 20.979 1.00 82.44 111 TRP A C 1
ATOM 893 O O . TRP A 1 111 ? -23.512 -0.398 19.774 1.00 82.44 111 TRP A O 1
ATOM 903 N N . PRO A 1 112 ? -24.021 0.377 21.814 1.00 83.81 112 PRO A N 1
ATOM 904 C CA . PRO A 1 112 ? -25.197 1.135 21.390 1.00 83.81 112 PRO A CA 1
ATOM 905 C C . PRO A 1 112 ? -24.830 2.233 20.383 1.00 83.81 112 PRO A C 1
ATOM 907 O O . PRO A 1 112 ? -23.974 3.070 20.656 1.00 83.81 112 PRO A O 1
ATOM 910 N N . MET A 1 113 ? -25.488 2.249 19.219 1.00 84.88 113 MET A N 1
ATOM 911 C CA . MET A 1 113 ? -25.167 3.193 18.133 1.00 84.88 113 MET A CA 1
ATOM 912 C C . MET A 1 113 ? -25.722 4.604 18.361 1.00 84.88 113 MET A C 1
ATOM 914 O O . MET A 1 113 ? -25.261 5.556 17.735 1.00 84.88 113 MET A O 1
ATOM 918 N N . ILE A 1 114 ? -26.718 4.749 19.241 1.00 87.75 114 ILE A N 1
ATOM 919 C CA . ILE A 1 114 ? -27.330 6.036 19.578 1.00 87.75 114 ILE A CA 1
ATOM 920 C C . ILE A 1 114 ? -27.469 6.200 21.091 1.00 87.75 114 ILE A C 1
ATOM 922 O O . ILE A 1 114 ? -27.690 5.237 21.826 1.00 87.75 114 ILE A O 1
ATOM 926 N N . ILE A 1 115 ? -27.402 7.453 21.543 1.00 83.62 115 ILE A N 1
ATOM 927 C CA . ILE A 1 115 ? -27.410 7.827 22.967 1.00 83.62 115 ILE A CA 1
ATOM 928 C C . ILE A 1 115 ? -28.662 7.302 23.683 1.00 83.62 115 ILE A C 1
ATOM 930 O O . ILE A 1 115 ? -28.575 6.852 24.820 1.00 83.62 115 ILE A O 1
ATOM 934 N N . SER A 1 116 ? -29.820 7.307 23.017 1.00 91.12 116 SER A N 1
ATOM 935 C CA . SER A 1 116 ? -31.094 6.875 23.606 1.00 91.12 116 SER A CA 1
ATOM 936 C C . SER A 1 116 ? -31.225 5.360 23.796 1.00 91.12 116 SER A C 1
ATOM 938 O O . SER A 1 116 ? -32.172 4.917 24.438 1.00 91.12 116 SER A O 1
ATOM 940 N N . GLN A 1 117 ? -30.316 4.556 23.237 1.00 88.31 117 GLN A N 1
ATOM 941 C CA . GLN A 1 117 ? -30.326 3.092 23.359 1.00 88.31 117 GLN A CA 1
ATOM 942 C C . GLN A 1 117 ? -29.466 2.582 24.517 1.00 88.31 117 GLN A C 1
ATOM 944 O O . GLN A 1 117 ? -29.268 1.378 24.663 1.00 88.31 117 GLN A O 1
ATOM 949 N N . THR A 1 118 ? -28.938 3.481 25.345 1.00 85.62 118 THR A N 1
ATOM 950 C CA . THR A 1 118 ? -28.095 3.111 26.472 1.00 85.62 118 THR A CA 1
ATOM 951 C C . THR A 1 118 ? -28.295 4.036 27.647 1.00 85.62 118 THR A C 1
ATOM 953 O O . THR A 1 118 ? -28.383 5.250 27.505 1.00 85.62 118 THR A O 1
ATOM 956 N N . THR A 1 119 ? -28.321 3.457 28.837 1.00 82.94 119 THR A N 1
ATOM 957 C CA . THR A 1 119 ? -28.263 4.222 30.084 1.00 82.94 119 THR A CA 1
ATOM 958 C C . THR A 1 119 ? -26.855 4.160 30.661 1.00 82.94 119 THR A C 1
ATOM 960 O O . THR A 1 119 ? -26.310 5.170 31.093 1.00 82.94 119 THR A O 1
ATOM 963 N N . ILE A 1 120 ? -26.225 2.985 30.592 1.00 81.50 120 ILE A N 1
ATOM 964 C CA . ILE A 1 120 ? -24.945 2.719 31.251 1.00 81.50 120 ILE A CA 1
ATOM 965 C C . ILE A 1 120 ? -23.773 3.474 30.615 1.00 81.50 120 ILE A C 1
ATOM 967 O O . ILE A 1 120 ? -22.922 3.979 31.334 1.00 81.50 120 ILE A O 1
ATOM 971 N N . PHE A 1 121 ? -23.758 3.643 29.288 1.00 78.25 121 PHE A N 1
ATOM 972 C CA . PHE A 1 121 ? -22.690 4.399 28.613 1.00 78.25 121 PHE A CA 1
ATOM 973 C C . PHE A 1 121 ? -22.830 5.917 28.779 1.00 78.25 121 PHE A C 1
ATOM 975 O O . PHE A 1 121 ? -21.890 6.654 28.500 1.00 78.25 121 PHE A O 1
ATOM 982 N N . ASN A 1 122 ? -23.978 6.385 29.274 1.00 80.12 122 ASN A N 1
ATOM 983 C CA . ASN A 1 122 ? -24.207 7.795 29.579 1.00 80.12 122 ASN A CA 1
ATOM 984 C C . ASN A 1 122 ? -23.849 8.144 31.038 1.00 80.12 122 ASN A C 1
ATOM 986 O O . ASN A 1 122 ? -23.834 9.318 31.405 1.00 80.12 122 ASN A O 1
ATOM 990 N N . MET A 1 123 ? -23.544 7.148 31.878 1.00 83.62 123 MET A N 1
ATOM 991 C CA . MET A 1 123 ? -23.189 7.333 33.286 1.00 83.62 123 MET A CA 1
ATOM 992 C C . MET A 1 123 ? -21.668 7.413 33.462 1.00 83.62 123 MET A C 1
ATOM 994 O O . MET A 1 123 ? -20.959 6.433 33.248 1.00 83.62 123 MET A O 1
ATOM 998 N N . GLN A 1 124 ? -21.160 8.554 33.944 1.00 80.44 124 GLN A N 1
ATOM 999 C CA . GLN A 1 124 ? -19.722 8.737 34.214 1.00 80.44 124 GLN A CA 1
ATOM 1000 C C . GLN A 1 124 ? -19.169 7.725 35.230 1.00 80.44 124 GLN A C 1
ATOM 1002 O O . GLN A 1 124 ? -18.027 7.290 35.107 1.00 80.44 124 GLN A O 1
ATOM 1007 N N . ALA A 1 125 ? -19.994 7.286 36.186 1.00 80.88 125 ALA A N 1
ATOM 1008 C CA . ALA A 1 125 ? -19.619 6.274 37.172 1.00 80.88 125 ALA A CA 1
ATOM 1009 C C . ALA A 1 125 ? -19.261 4.914 36.540 1.00 80.88 125 ALA A C 1
ATOM 1011 O O . ALA A 1 125 ? -18.441 4.190 37.094 1.00 80.88 125 ALA A O 1
ATOM 1012 N N . VAL A 1 126 ? -19.830 4.585 35.371 1.00 80.94 126 VAL A N 1
ATOM 1013 C CA . VAL A 1 126 ? -19.695 3.276 34.702 1.00 80.94 126 VAL A CA 1
ATOM 1014 C C . VAL A 1 126 ? -18.561 3.262 33.664 1.00 80.94 126 VAL A C 1
ATOM 1016 O O . VAL A 1 126 ? -18.167 2.204 33.177 1.00 80.94 126 VAL A O 1
ATOM 1019 N N . VAL A 1 127 ? -17.953 4.414 33.366 1.00 79.44 127 VAL A N 1
ATOM 1020 C CA . VAL A 1 127 ? -16.830 4.533 32.416 1.00 79.44 127 VAL A CA 1
ATOM 1021 C C . VAL A 1 127 ? -15.646 3.606 32.759 1.00 79.44 127 VAL A C 1
ATOM 1023 O O . VAL A 1 127 ? -15.141 2.954 31.842 1.00 79.44 127 VAL A O 1
ATOM 1026 N N . PRO A 1 128 ? -15.224 3.451 34.033 1.00 75.38 128 PRO A N 1
ATOM 1027 C CA . PRO A 1 128 ? -14.154 2.517 34.392 1.00 75.38 128 PRO A CA 1
ATOM 1028 C C . PRO A 1 128 ? -14.512 1.041 34.158 1.00 75.38 128 PRO A C 1
ATOM 1030 O O . PRO A 1 128 ? -13.624 0.237 33.914 1.00 75.38 128 PRO A O 1
ATOM 1033 N N . LEU A 1 129 ? -15.799 0.674 34.201 1.00 73.56 129 LEU A N 1
ATOM 1034 C CA . LEU A 1 129 ? -16.270 -0.685 33.901 1.00 73.56 129 LEU A CA 1
ATOM 1035 C C . LEU A 1 129 ? -16.295 -0.964 32.396 1.00 73.56 129 LEU A C 1
ATOM 1037 O O . LEU A 1 129 ? -15.955 -2.063 31.956 1.00 73.56 129 LEU A O 1
ATOM 1041 N N . ALA A 1 130 ? -16.683 0.035 31.603 1.00 73.38 130 ALA A N 1
ATOM 1042 C CA . ALA A 1 130 ? -16.801 -0.084 30.153 1.00 73.38 130 ALA A CA 1
ATOM 1043 C C . ALA A 1 130 ? -15.460 -0.398 29.465 1.00 73.38 130 ALA A C 1
ATOM 1045 O O . ALA A 1 130 ? -15.437 -1.084 28.447 1.00 73.38 130 ALA A O 1
ATOM 1046 N N . SER A 1 131 ? -14.338 0.064 30.025 1.00 72.31 131 SER A N 1
ATOM 1047 C CA . SER A 1 131 ? -12.992 -0.234 29.512 1.00 72.31 131 SER A CA 1
ATOM 1048 C C . SER A 1 131 ? -12.450 -1.594 29.964 1.00 72.31 131 SER A C 1
ATOM 1050 O O . SER A 1 131 ? -11.512 -2.117 29.362 1.00 72.31 131 SER A O 1
ATOM 1052 N N . VAL A 1 132 ? -13.034 -2.175 31.013 1.00 77.12 132 VAL A N 1
ATOM 1053 C CA . VAL A 1 132 ? -12.589 -3.431 31.624 1.00 77.12 132 VAL A CA 1
ATOM 1054 C C . VAL A 1 132 ? -13.358 -4.629 31.064 1.00 77.12 132 VAL A C 1
ATOM 1056 O O . VAL A 1 132 ? -12.759 -5.672 30.820 1.00 77.12 132 VAL A O 1
ATOM 1059 N N . ILE A 1 133 ? -14.654 -4.476 30.766 1.00 71.00 133 ILE A N 1
ATOM 1060 C CA . ILE A 1 133 ? -15.520 -5.557 30.252 1.00 71.00 133 ILE A CA 1
ATOM 1061 C C . ILE A 1 133 ? -15.089 -6.111 28.882 1.00 71.00 133 ILE A C 1
ATOM 1063 O O . ILE A 1 133 ? -15.469 -7.216 28.503 1.00 71.00 133 ILE A O 1
ATOM 1067 N N . VAL A 1 134 ? -14.288 -5.345 28.143 1.00 77.31 134 VAL A N 1
ATOM 1068 C CA . VAL A 1 134 ? -13.784 -5.696 26.808 1.00 77.31 134 VAL A CA 1
ATOM 1069 C C . VAL A 1 134 ? -12.412 -6.388 26.839 1.00 77.31 134 VAL A C 1
ATOM 1071 O O . VAL A 1 134 ? -11.963 -6.886 25.808 1.00 77.31 134 VAL A O 1
ATOM 1074 N N . LYS A 1 135 ? -11.745 -6.449 28.004 1.00 79.94 135 LYS A N 1
ATOM 1075 C CA . LYS A 1 135 ? -10.420 -7.077 28.161 1.00 79.94 135 LYS A CA 1
ATOM 1076 C C . LYS A 1 135 ? -10.500 -8.607 28.103 1.00 79.94 135 LYS A C 1
ATOM 1078 O O . LYS A 1 135 ? -11.479 -9.212 28.525 1.00 79.94 135 LYS A O 1
ATOM 1083 N N . GLU A 1 136 ? -9.427 -9.245 27.625 1.00 72.62 136 GLU A N 1
ATOM 1084 C CA . GLU A 1 136 ? -9.344 -10.715 27.503 1.00 72.62 136 GLU A CA 1
ATOM 1085 C C . GLU A 1 136 ? -9.186 -11.431 28.845 1.00 72.62 136 GLU A C 1
ATOM 1087 O O . GLU A 1 136 ? -9.705 -12.528 29.033 1.00 72.62 136 GLU A O 1
ATOM 1092 N N . SER A 1 137 ? -8.486 -10.799 29.782 1.00 80.81 137 SER A N 1
ATOM 1093 C CA . SER A 1 137 ? -8.294 -11.286 31.142 1.00 80.81 137 SER A CA 1
ATOM 1094 C C . SER A 1 137 ? -8.389 -10.115 32.106 1.00 80.81 137 SER A C 1
ATOM 1096 O O . SER A 1 137 ? -7.817 -9.053 31.847 1.00 80.81 137 SER A O 1
ATOM 1098 N N . LEU A 1 138 ? -9.080 -10.320 33.221 1.00 84.19 138 LEU A N 1
ATOM 1099 C CA . LEU A 1 138 ? -9.201 -9.327 34.278 1.00 84.19 138 LEU A CA 1
ATOM 1100 C C . LEU A 1 138 ? -8.088 -9.536 35.302 1.00 84.19 138 LEU A C 1
ATOM 1102 O O . LEU A 1 138 ? -7.925 -10.637 35.826 1.00 84.19 138 LEU A O 1
ATOM 1106 N N . THR A 1 139 ? -7.331 -8.481 35.585 1.00 88.50 139 THR A N 1
ATOM 1107 C CA . THR A 1 139 ? -6.386 -8.472 36.709 1.00 88.50 139 THR A CA 1
ATOM 1108 C C . THR A 1 139 ? -7.125 -8.296 38.040 1.00 88.50 139 THR A C 1
ATOM 1110 O O . THR A 1 139 ? -8.282 -7.875 38.067 1.00 88.50 139 THR A O 1
ATOM 1113 N N . GLU A 1 140 ? -6.469 -8.579 39.169 1.00 88.19 140 GLU A N 1
ATOM 1114 C CA . GLU A 1 140 ? -7.064 -8.341 40.497 1.00 88.19 140 GLU A CA 1
ATOM 1115 C C . GLU A 1 140 ? -7.454 -6.865 40.705 1.00 88.19 140 GLU A C 1
ATOM 1117 O O . GLU A 1 140 ? -8.481 -6.566 41.316 1.00 88.19 140 GLU A O 1
ATOM 1122 N N . GLU A 1 141 ? -6.683 -5.939 40.128 1.00 87.12 141 GLU A N 1
ATOM 1123 C CA . GLU A 1 141 ? -6.989 -4.508 40.133 1.00 87.12 141 GLU A CA 1
ATOM 1124 C C . GLU A 1 141 ? -8.237 -4.185 39.296 1.00 87.12 141 GLU A C 1
ATOM 1126 O O . GLU A 1 141 ? -9.107 -3.432 39.740 1.00 87.12 141 GLU A O 1
ATOM 1131 N N . ASP A 1 142 ? -8.368 -4.794 38.112 1.00 86.38 142 ASP A N 1
ATOM 1132 C CA . ASP A 1 142 ? -9.550 -4.648 37.258 1.00 86.38 142 ASP A CA 1
ATOM 1133 C C . ASP A 1 142 ? -10.817 -5.136 37.977 1.00 86.38 142 ASP A C 1
ATOM 1135 O O . ASP A 1 142 ? -11.847 -4.460 37.951 1.00 86.38 142 ASP A O 1
ATOM 1139 N N . VAL A 1 143 ? -10.737 -6.277 38.672 1.00 85.25 143 VAL A N 1
ATOM 1140 C CA . VAL A 1 143 ? -11.851 -6.829 39.462 1.00 85.25 143 VAL A CA 1
ATOM 1141 C C . VAL A 1 143 ? -12.229 -5.893 40.610 1.00 85.25 143 VAL A C 1
ATOM 1143 O O . VAL A 1 143 ? -13.415 -5.633 40.824 1.00 85.25 143 VAL A O 1
ATOM 1146 N N . LEU A 1 144 ? -11.244 -5.340 41.323 1.00 86.56 144 LEU A N 1
ATOM 1147 C CA . LEU A 1 144 ? -11.489 -4.383 42.402 1.00 86.56 144 LEU A CA 1
ATOM 1148 C C . LEU A 1 144 ? -12.180 -3.111 41.886 1.00 86.56 144 LEU A C 1
ATOM 1150 O O . LEU A 1 144 ? -13.103 -2.601 42.524 1.00 86.56 144 LEU A O 1
ATOM 1154 N N . ASN A 1 145 ? -11.764 -2.607 40.723 1.00 84.19 145 ASN A N 1
ATOM 1155 C CA . ASN A 1 145 ? -12.401 -1.460 40.079 1.00 84.19 145 ASN A CA 1
ATOM 1156 C C . ASN A 1 145 ? -13.839 -1.778 39.659 1.00 84.19 145 ASN A C 1
ATOM 1158 O O . ASN A 1 145 ? -14.729 -0.956 39.878 1.00 84.19 145 ASN A O 1
ATOM 1162 N N . CYS A 1 146 ? -14.093 -2.992 39.160 1.00 82.38 146 CYS A N 1
ATOM 1163 C CA . CYS A 1 146 ? -15.449 -3.430 38.846 1.00 82.38 146 CYS A CA 1
ATOM 1164 C C . CYS A 1 146 ? -16.353 -3.426 40.082 1.00 82.38 146 CYS A C 1
ATOM 1166 O O . CYS A 1 146 ? -17.458 -2.889 40.046 1.00 82.38 146 CYS A O 1
ATOM 1168 N N . GLN A 1 147 ? -15.868 -3.993 41.187 1.00 85.69 147 GLN A N 1
ATOM 1169 C CA . GLN A 1 147 ? -16.605 -4.038 42.448 1.00 85.69 147 GLN A CA 1
ATOM 1170 C C . GLN A 1 147 ? -16.926 -2.630 42.955 1.00 85.69 147 GLN A C 1
ATOM 1172 O O . GLN A 1 147 ? -18.077 -2.351 43.277 1.00 85.69 147 GLN A O 1
ATOM 1177 N N . LYS A 1 148 ? -15.946 -1.717 42.964 1.00 84.44 148 LYS A N 1
ATOM 1178 C CA . LYS A 1 148 ? -16.161 -0.321 43.379 1.00 84.44 148 LYS A CA 1
ATOM 1179 C C . LYS A 1 148 ? -17.252 0.366 42.565 1.00 84.44 148 LYS A C 1
ATOM 1181 O O . LYS A 1 148 ? -18.070 1.072 43.136 1.00 84.44 148 LYS A O 1
ATOM 1186 N N . THR A 1 149 ? -17.284 0.158 41.252 1.00 83.69 149 THR A N 1
ATOM 1187 C CA . THR A 1 149 ? -18.314 0.768 40.409 1.00 83.69 149 THR A CA 1
ATOM 1188 C C . THR A 1 149 ? -19.704 0.169 40.634 1.00 83.69 149 THR A C 1
ATOM 1190 O O . THR A 1 149 ? -20.682 0.893 40.507 1.00 83.69 149 THR A O 1
ATOM 1193 N N . ILE A 1 150 ? -19.810 -1.119 40.973 1.00 83.81 150 ILE A N 1
ATOM 1194 C CA . ILE A 1 150 ? -21.100 -1.772 41.265 1.00 83.81 150 ILE A CA 1
ATOM 1195 C C . ILE A 1 150 ? -21.655 -1.349 42.636 1.00 83.81 150 ILE A C 1
ATOM 1197 O O . ILE A 1 150 ? -22.869 -1.276 42.800 1.00 83.81 150 ILE A O 1
ATOM 1201 N N . TYR A 1 151 ? -20.781 -1.111 43.619 1.00 83.31 151 TYR A N 1
ATOM 1202 C CA . TYR A 1 151 ? -21.170 -0.776 44.995 1.00 83.31 151 TYR A CA 1
ATOM 1203 C C . TYR A 1 151 ? -21.284 0.731 45.289 1.00 83.31 151 TYR A C 1
ATOM 1205 O O . TYR A 1 151 ? -21.727 1.081 46.384 1.00 83.31 151 TYR A O 1
ATOM 1213 N N . ASN A 1 152 ? -20.875 1.599 44.358 1.00 69.88 152 ASN A N 1
ATOM 1214 C CA . ASN A 1 152 ? -21.142 3.044 44.405 1.00 69.88 152 ASN A CA 1
ATOM 1215 C C . ASN A 1 152 ? -22.592 3.352 44.022 1.00 69.88 152 ASN A C 1
ATOM 1217 O O . ASN A 1 152 ? -23.162 4.277 44.641 1.00 69.88 152 ASN A O 1
#

InterPro domains:
  IPR019355 Cell cycle regulator Mat89Bb [PF10221] (2-54)
  IPR019355 Cell cycle regulator Mat89Bb [PF10221] (93-152)
  IPR019355 Cell cycle regulator Mat89Bb [PTHR12955] (2-53)

pLDDT: mean 79.21, std 12.11, range [45.25, 95.31]

Organism: Pongo abelii (NCBI:txid9601)

Foldseek 3Di:
DVVVVVVVCVVQQKDKDKDWQDWDQDPVDNPDIDIDIWIKIWHPVVVVCVVPDPDPDPPDDIDIDTPCCPDPVNVVVVVVVVPPPPDDPDPDPDDVVVVVVLLCCLLVVPDDPDPVVDDQVVDPLNVLVSVLSSDPDADPVSVVSVVVSVVD

Radius of gyration: 27.26 Å; chains: 1; bounding box: 62×40×72 Å

Secondary structure (DSSP, 8-state):
-HHHHHHHHHHTTEEEEEEEEEEEE-SS-TT-EEEEEEEEEEETHHHHGGGS-SS---------EETTTTSHHHHHHHHHHHT-TT------SS-HHHHHHHHHHHHHTT--SSGGG-SGGG-GGGHHHHTTTT-SS--HHHHHHHHHHHH-

Sequence (152 aa):
ATKLNILVQQHFDLASTTITNIPMKEEQHANTSANYDVELLHHKDAHVDFLKSELHYCTGAYRISPVDVNSRPSSCLTNFLLNDPRYKIDGSLEVPLERAKDQLEKHTRYWPMIISQTTIFNMQAVVPLASVIVKESLTEEDVLNCQKTIYN